Protein AF-A0A379WHB3-F1 (afdb_monomer_lite)

Organism: Salmonella enterica I (NCBI:txid59201)

pLDDT: mean 92.3, std 6.14, range [57.12, 97.81]

Structure (mmCIF, N/CA/C/O backbone):
data_AF-A0A379WHB3-F1
#
_entry.id   AF-A0A379WHB3-F1
#
loop_
_atom_site.group_PDB
_atom_site.id
_atom_site.type_symbol
_atom_site.label_atom_id
_atom_site.label_alt_id
_atom_site.label_comp_id
_atom_site.label_asym_id
_atom_site.label_entity_id
_atom_site.label_seq_id
_atom_site.pdbx_PDB_ins_code
_atom_site.Cartn_x
_atom_site.Cartn_y
_atom_site.Cartn_z
_atom_site.occupancy
_atom_site.B_iso_or_equiv
_atom_site.auth_seq_id
_atom_site.auth_comp_id
_atom_site.auth_asym_id
_atom_site.auth_atom_id
_atom_site.pdbx_PDB_model_num
ATOM 1 N N . MET A 1 1 ? -6.682 7.946 -6.753 1.00 85.56 1 MET A N 1
ATOM 2 C CA . MET A 1 1 ? -5.285 7.473 -6.615 1.00 85.56 1 MET A CA 1
ATOM 3 C C . MET A 1 1 ? -4.469 8.537 -5.903 1.00 85.56 1 MET A C 1
ATOM 5 O O . MET A 1 1 ? -4.694 9.711 -6.169 1.00 85.56 1 MET A O 1
ATOM 9 N N . ALA A 1 2 ? -3.552 8.140 -5.023 1.00 92.06 2 ALA A N 1
ATOM 10 C CA . ALA A 1 2 ? -2.661 9.053 -4.314 1.00 92.06 2 ALA A CA 1
ATOM 11 C C . ALA A 1 2 ? -1.218 8.532 -4.350 1.00 92.06 2 ALA A C 1
ATOM 13 O O . ALA A 1 2 ? -0.976 7.336 -4.531 1.00 92.06 2 ALA A O 1
ATOM 14 N N . PHE A 1 3 ? -0.269 9.447 -4.187 1.00 94.75 3 PHE A N 1
ATOM 15 C CA . PHE A 1 3 ? 1.163 9.173 -4.181 1.00 94.75 3 PHE A CA 1
ATOM 16 C C . PHE A 1 3 ? 1.781 9.836 -2.959 1.00 94.75 3 PHE A C 1
ATOM 18 O O . PHE A 1 3 ? 1.353 10.920 -2.558 1.00 94.75 3 PHE A O 1
ATOM 25 N N . TYR A 1 4 ? 2.795 9.200 -2.385 1.00 95.12 4 TYR A N 1
ATOM 26 C CA . TYR A 1 4 ? 3.644 9.871 -1.413 1.00 95.12 4 TYR A CA 1
ATOM 27 C C . TYR A 1 4 ? 4.532 10.860 -2.170 1.00 95.12 4 TYR A C 1
ATOM 29 O O . TYR A 1 4 ? 5.212 10.476 -3.116 1.00 95.12 4 TYR A O 1
ATOM 37 N N . LEU A 1 5 ? 4.517 12.141 -1.812 1.00 94.75 5 LEU A N 1
ATOM 38 C CA . LEU A 1 5 ? 5.489 13.093 -2.369 1.00 94.75 5 LEU A CA 1
ATOM 39 C C . LEU A 1 5 ? 6.825 12.981 -1.634 1.00 94.75 5 LEU A C 1
ATOM 41 O O . LEU A 1 5 ? 7.887 13.048 -2.244 1.00 94.75 5 LEU A O 1
ATOM 45 N N . GLU A 1 6 ? 6.746 12.696 -0.340 1.00 94.25 6 GLU A N 1
ATOM 46 C CA . GLU A 1 6 ? 7.872 12.435 0.543 1.00 94.25 6 GLU A CA 1
ATOM 47 C C . GLU A 1 6 ? 7.603 11.115 1.270 1.00 94.25 6 GLU A C 1
ATOM 49 O O . GLU A 1 6 ? 6.492 10.868 1.750 1.00 94.25 6 GLU A O 1
ATOM 54 N N . LEU A 1 7 ? 8.608 10.241 1.311 1.00 95.31 7 LEU A N 1
ATOM 55 C CA . LEU A 1 7 ? 8.557 8.984 2.047 1.00 95.31 7 LEU A CA 1
ATOM 56 C C . LEU A 1 7 ? 9.875 8.806 2.789 1.00 95.31 7 LEU A C 1
ATOM 58 O O . LEU A 1 7 ? 10.910 8.520 2.187 1.00 95.31 7 LEU A O 1
ATOM 62 N N . GLU A 1 8 ? 9.827 8.982 4.102 1.00 96.25 8 GLU A N 1
ATOM 63 C CA . GLU A 1 8 ? 11.021 9.094 4.928 1.00 96.25 8 GLU A CA 1
ATOM 64 C C . GLU A 1 8 ? 10.983 8.129 6.108 1.00 96.25 8 GLU A C 1
ATOM 66 O O . GLU A 1 8 ? 9.928 7.813 6.662 1.00 96.25 8 GLU A O 1
ATOM 71 N N . ARG A 1 9 ? 12.165 7.672 6.520 1.00 95.50 9 ARG A N 1
ATOM 72 C CA . ARG A 1 9 ? 12.356 6.908 7.753 1.00 95.50 9 ARG A CA 1
ATOM 73 C C . ARG A 1 9 ? 13.012 7.802 8.786 1.00 95.50 9 ARG A C 1
ATOM 75 O O . ARG A 1 9 ? 14.087 8.344 8.538 1.00 95.50 9 ARG A O 1
ATOM 82 N N . LYS A 1 10 ? 12.387 7.889 9.959 1.00 95.62 10 LYS A N 1
ATOM 83 C CA . LYS A 1 10 ? 12.997 8.502 11.136 1.00 95.62 10 LYS A CA 1
ATOM 84 C C . LYS A 1 10 ? 14.103 7.592 11.674 1.00 95.62 10 LYS A C 1
ATOM 86 O O . LYS A 1 10 ? 13.870 6.402 11.898 1.00 95.62 10 LYS A O 1
ATOM 91 N N . THR A 1 11 ? 15.294 8.135 11.860 1.00 94.56 11 THR A N 1
ATOM 92 C CA . THR A 1 11 ? 16.460 7.430 12.399 1.00 94.56 11 THR A CA 1
ATOM 93 C C . THR A 1 11 ? 16.484 7.481 13.931 1.00 94.56 11 THR A C 1
ATOM 95 O O . THR A 1 11 ? 15.697 8.190 14.563 1.00 94.56 11 THR A O 1
ATOM 98 N N . ALA A 1 12 ? 17.389 6.716 14.553 1.00 94.62 12 ALA A N 1
ATOM 99 C CA . ALA A 1 12 ? 17.526 6.661 16.012 1.00 94.62 12 ALA A CA 1
ATOM 100 C C . ALA A 1 12 ? 17.928 8.016 16.631 1.00 94.62 12 ALA A C 1
ATOM 102 O O . ALA A 1 12 ? 17.518 8.328 17.744 1.00 94.62 12 ALA A O 1
ATOM 103 N N . ASP A 1 13 ? 18.683 8.829 15.893 1.00 94.31 13 ASP A N 1
ATOM 104 C CA . ASP A 1 13 ? 19.073 10.203 16.229 1.00 94.31 13 ASP A CA 1
ATOM 105 C C . ASP A 1 13 ? 17.971 11.242 15.939 1.00 94.31 13 ASP A C 1
ATOM 107 O O . ASP A 1 13 ? 18.131 12.421 16.243 1.00 94.31 13 ASP A O 1
ATOM 111 N N . GLY A 1 14 ? 16.827 10.814 15.396 1.00 94.31 14 GLY A N 1
ATOM 112 C CA . GLY A 1 14 ? 15.658 11.661 15.167 1.00 94.31 14 GLY A CA 1
ATOM 113 C C . GLY A 1 14 ? 15.661 12.433 13.848 1.00 94.31 14 GLY A C 1
ATOM 114 O O . GLY A 1 14 ? 14.714 13.186 13.612 1.00 94.31 14 GLY A O 1
ATOM 115 N N . THR A 1 15 ? 16.664 12.232 12.991 1.00 95.69 15 THR A N 1
ATOM 116 C CA . THR A 1 15 ? 16.697 12.776 11.628 1.00 95.69 15 THR A CA 1
ATOM 117 C C . THR A 1 15 ? 15.809 11.956 10.685 1.00 95.69 15 THR A C 1
ATOM 119 O O . THR A 1 15 ? 15.376 10.848 11.010 1.00 95.69 15 THR A O 1
ATOM 122 N N . TYR A 1 16 ? 15.473 12.524 9.526 1.00 96.44 16 TYR A N 1
ATOM 123 C CA . TYR A 1 16 ? 14.652 11.869 8.508 1.00 96.44 16 TYR A CA 1
ATOM 124 C C . TYR A 1 16 ? 15.489 11.597 7.264 1.00 96.44 16 TYR A C 1
ATOM 126 O O . TYR A 1 16 ? 16.251 12.452 6.814 1.00 96.44 16 TYR A O 1
ATOM 134 N N . VAL A 1 17 ? 15.360 10.386 6.724 1.00 96.69 17 VAL A N 1
ATOM 135 C CA . VAL A 1 17 ? 16.080 9.951 5.524 1.00 96.69 17 VAL A CA 1
ATOM 136 C C . VAL A 1 17 ? 15.078 9.529 4.459 1.00 96.69 17 VAL A C 1
ATOM 138 O O . VAL A 1 17 ? 14.249 8.649 4.705 1.00 96.69 17 VAL A O 1
ATOM 141 N N . ASN A 1 18 ? 15.186 10.129 3.270 1.00 96.69 18 ASN A N 1
ATOM 142 C CA . ASN A 1 18 ? 14.381 9.780 2.101 1.00 96.69 18 ASN A CA 1
ATOM 143 C C . ASN A 1 18 ? 14.619 8.318 1.685 1.00 96.69 18 ASN A C 1
ATOM 145 O O . ASN A 1 18 ? 15.751 7.901 1.435 1.00 96.69 18 ASN A O 1
ATOM 149 N N . LEU A 1 19 ? 13.535 7.549 1.584 1.00 96.56 19 LEU A N 1
ATOM 150 C CA . LEU A 1 19 ? 13.561 6.122 1.275 1.00 96.56 19 LEU A CA 1
ATOM 151 C C . LEU A 1 19 ? 13.550 5.801 -0.220 1.00 96.56 19 LEU A C 1
ATOM 153 O O . LEU A 1 19 ? 13.802 4.655 -0.590 1.00 96.56 19 LEU A O 1
ATOM 157 N N . TYR A 1 20 ? 13.264 6.760 -1.099 1.00 96.75 20 TYR A N 1
ATOM 158 C CA . TYR A 1 20 ? 13.126 6.480 -2.530 1.00 96.75 20 TYR A CA 1
ATOM 159 C C . TYR A 1 20 ? 14.359 5.861 -3.191 1.00 96.75 20 TYR A C 1
ATOM 161 O O . TYR A 1 20 ? 14.181 4.863 -3.896 1.00 96.75 20 TYR A O 1
ATOM 169 N N . PRO A 1 21 ? 15.593 6.338 -2.943 1.00 96.44 21 PRO A N 1
ATOM 170 C CA . PRO A 1 21 ? 16.777 5.693 -3.503 1.00 96.44 21 PRO A CA 1
ATOM 171 C C . PRO A 1 21 ? 16.923 4.229 -3.060 1.00 96.44 21 PRO A C 1
ATOM 173 O O . PRO A 1 21 ? 17.226 3.365 -3.878 1.00 96.44 21 PRO A O 1
ATOM 176 N N . GLU A 1 22 ? 16.649 3.937 -1.784 1.00 95.88 22 GLU A N 1
ATOM 177 C CA . GLU A 1 22 ? 16.727 2.583 -1.218 1.00 95.88 22 GLU A CA 1
ATOM 178 C C . GLU A 1 22 ? 15.666 1.660 -1.836 1.00 95.88 22 GLU A C 1
ATOM 180 O O . GLU A 1 22 ? 15.969 0.533 -2.225 1.00 95.88 22 GLU A O 1
ATOM 185 N N . LEU A 1 23 ? 14.431 2.148 -1.989 1.00 95.69 23 LEU A N 1
ATOM 186 C CA . LEU A 1 23 ? 13.337 1.384 -2.589 1.00 95.69 23 LEU A CA 1
ATOM 187 C C . LEU A 1 23 ? 13.582 1.070 -4.070 1.00 95.69 23 LEU A C 1
ATOM 189 O O . LEU A 1 23 ? 13.274 -0.042 -4.502 1.00 95.69 23 LEU A O 1
ATOM 193 N N . LEU A 1 24 ? 14.133 2.016 -4.840 1.00 95.75 24 LEU A N 1
ATOM 194 C CA . LEU A 1 24 ? 14.493 1.784 -6.244 1.00 95.75 24 LEU A CA 1
ATOM 195 C C . LEU A 1 24 ? 15.630 0.773 -6.359 1.00 95.75 24 LEU A C 1
ATOM 197 O O . LEU A 1 24 ? 15.505 -0.190 -7.111 1.00 95.75 24 LEU A O 1
ATOM 201 N N . ALA A 1 25 ? 16.694 0.944 -5.570 1.00 96.62 25 ALA A N 1
ATOM 202 C CA . ALA A 1 25 ? 17.823 0.020 -5.567 1.00 96.62 25 ALA A CA 1
ATOM 203 C C . ALA A 1 25 ? 17.390 -1.405 -5.190 1.00 96.62 25 ALA A C 1
ATOM 205 O O . ALA A 1 25 ? 17.796 -2.366 -5.840 1.00 96.62 25 ALA A O 1
ATOM 206 N N . ALA A 1 26 ? 16.517 -1.550 -4.189 1.00 96.12 26 ALA A N 1
ATOM 207 C CA . ALA A 1 26 ? 15.968 -2.845 -3.800 1.00 96.12 26 ALA A CA 1
ATOM 208 C C . ALA A 1 26 ? 15.122 -3.479 -4.916 1.00 96.12 26 ALA A C 1
ATOM 210 O O . ALA A 1 26 ? 15.180 -4.694 -5.106 1.00 96.12 26 ALA A O 1
ATOM 211 N N . TYR A 1 27 ? 14.350 -2.684 -5.661 1.00 95.94 27 TYR A N 1
ATOM 212 C CA . TYR A 1 27 ? 13.568 -3.185 -6.793 1.00 95.94 27 TYR A CA 1
ATOM 213 C C . TYR A 1 27 ? 14.459 -3.622 -7.958 1.00 95.94 27 TYR A C 1
ATOM 215 O O . TYR A 1 27 ? 14.301 -4.729 -8.468 1.00 95.94 27 TYR A O 1
ATOM 223 N N . ASP A 1 28 ? 15.443 -2.802 -8.333 1.00 95.50 28 ASP A N 1
ATOM 224 C CA . ASP A 1 28 ? 16.388 -3.128 -9.406 1.00 95.50 28 ASP A CA 1
ATOM 225 C C . ASP A 1 28 ? 17.260 -4.351 -9.053 1.00 95.50 28 ASP A C 1
ATOM 227 O O . ASP A 1 28 ? 17.610 -5.134 -9.935 1.00 95.50 28 ASP A O 1
ATOM 231 N N . ALA A 1 29 ? 17.555 -4.567 -7.766 1.00 96.69 29 ALA A N 1
ATOM 232 C CA . ALA A 1 29 ? 18.255 -5.751 -7.263 1.00 96.69 29 ALA A CA 1
ATOM 233 C C . ALA A 1 29 ? 17.350 -6.989 -7.072 1.00 96.69 29 ALA A C 1
ATOM 235 O O . ALA A 1 29 ? 17.834 -8.029 -6.622 1.00 96.69 29 ALA A O 1
ATOM 236 N N . GLY A 1 30 ? 16.044 -6.896 -7.354 1.00 94.19 30 GLY A N 1
ATOM 237 C CA . GLY A 1 30 ? 15.085 -7.993 -7.166 1.00 94.19 30 GLY A CA 1
ATOM 238 C 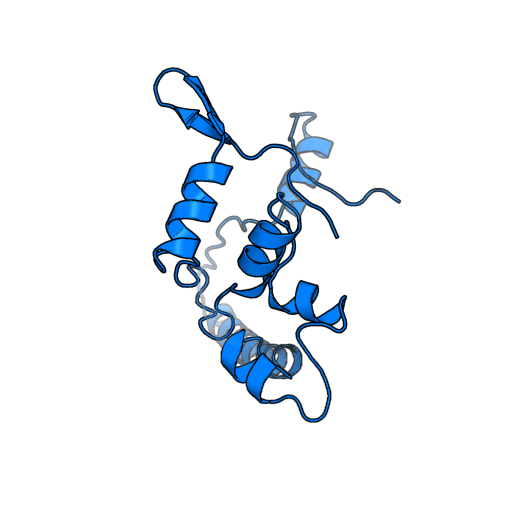C . GLY A 1 30 ? 14.809 -8.364 -5.701 1.00 94.19 30 GLY A C 1
ATOM 239 O O . GLY A 1 30 ? 14.307 -9.448 -5.420 1.00 94.19 30 GLY A O 1
ATOM 240 N N . GLN A 1 31 ? 15.144 -7.483 -4.755 1.00 94.75 31 GLN A N 1
ATOM 241 C CA . GLN A 1 31 ? 14.906 -7.653 -3.313 1.00 94.75 31 GLN A CA 1
ATOM 242 C C . GLN A 1 31 ? 13.535 -7.121 -2.871 1.00 94.75 31 GLN A C 1
ATOM 244 O O . GLN A 1 31 ? 13.054 -7.430 -1.778 1.00 94.75 31 GLN A O 1
ATOM 249 N N . ALA A 1 32 ? 12.921 -6.290 -3.710 1.00 92.88 32 ALA A N 1
ATOM 250 C CA . ALA A 1 32 ? 11.565 -5.796 -3.569 1.00 92.88 32 ALA A CA 1
ATOM 251 C C . ALA A 1 32 ? 10.768 -6.127 -4.845 1.00 92.88 32 ALA A C 1
ATOM 253 O O . ALA A 1 32 ? 11.369 -6.193 -5.917 1.00 92.88 32 ALA A O 1
ATOM 254 N N . PRO A 1 33 ? 9.438 -6.308 -4.768 1.00 92.69 33 PRO A N 1
ATOM 255 C CA . PRO A 1 33 ? 8.595 -6.238 -3.573 1.00 92.69 33 PRO A CA 1
ATOM 256 C C . PRO A 1 33 ? 8.835 -7.413 -2.613 1.00 92.69 33 PRO A C 1
ATOM 258 O O . PRO A 1 33 ? 9.125 -8.529 -3.035 1.00 92.69 33 PRO A O 1
ATOM 261 N N . LYS A 1 34 ? 8.704 -7.170 -1.305 1.00 88.00 34 LYS A N 1
ATOM 262 C CA . LYS A 1 34 ? 8.782 -8.240 -0.297 1.00 88.00 34 LYS A CA 1
ATOM 263 C C . LYS A 1 34 ? 7.504 -9.094 -0.318 1.00 88.00 34 LYS A C 1
ATOM 265 O O . LYS A 1 34 ? 6.444 -8.565 -0.669 1.00 88.00 34 LYS A O 1
ATOM 270 N N . PRO A 1 35 ? 7.569 -10.372 0.106 1.00 82.38 35 PRO A N 1
ATOM 271 C CA . PRO A 1 35 ? 6.383 -11.206 0.270 1.00 82.38 35 PRO A CA 1
ATOM 272 C C . PRO A 1 35 ? 5.318 -10.527 1.133 1.00 82.38 35 PRO A C 1
ATOM 274 O O . PRO A 1 35 ? 5.629 -9.790 2.075 1.00 82.38 35 PRO A O 1
ATOM 277 N N . ASN A 1 36 ? 4.053 -10.772 0.802 1.00 75.94 36 ASN A N 1
ATOM 278 C CA . ASN A 1 36 ? 2.938 -10.138 1.485 1.00 75.94 36 ASN A CA 1
ATOM 279 C C . ASN A 1 36 ? 2.827 -10.640 2.934 1.00 75.94 36 ASN 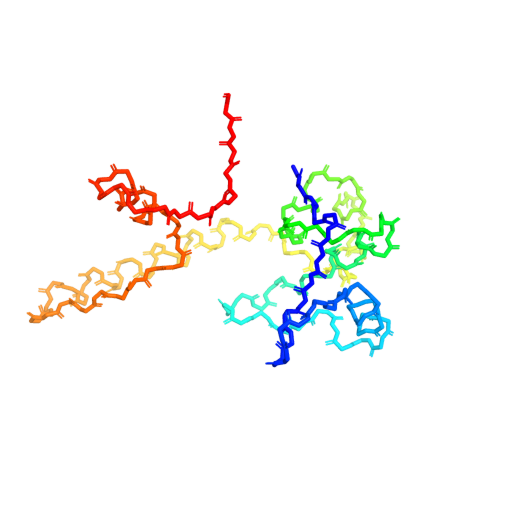A C 1
ATOM 281 O O . ASN A 1 36 ? 2.476 -11.790 3.180 1.00 75.94 36 ASN A O 1
ATOM 285 N N . ILE A 1 37 ? 3.067 -9.747 3.896 1.00 71.00 37 ILE A N 1
ATOM 286 C CA . ILE A 1 37 ? 2.989 -10.045 5.335 1.00 71.00 37 ILE A CA 1
ATOM 287 C C . ILE A 1 37 ? 1.561 -10.335 5.828 1.00 71.00 37 ILE A C 1
ATOM 289 O O . ILE A 1 37 ? 1.385 -10.804 6.948 1.00 71.00 37 ILE A O 1
ATOM 293 N N . HIS A 1 38 ? 0.543 -10.048 5.012 1.00 67.19 38 HIS A N 1
ATOM 294 C CA . HIS A 1 38 ? -0.873 -10.261 5.317 1.00 67.19 38 HIS A CA 1
ATOM 295 C C . HIS A 1 38 ? -1.436 -11.548 4.691 1.00 67.19 38 HIS A C 1
ATOM 297 O O . HIS A 1 38 ? -2.649 -11.723 4.634 1.00 67.19 38 HIS A O 1
ATOM 303 N N . GLY A 1 39 ? -0.569 -12.447 4.207 1.00 64.19 39 GLY A N 1
ATOM 304 C CA . GLY A 1 39 ? -0.946 -13.796 3.767 1.00 64.19 39 GLY A CA 1
ATOM 305 C C . GLY A 1 39 ? -1.544 -13.887 2.362 1.00 64.19 39 GLY A C 1
ATOM 306 O O . GLY A 1 39 ? -1.771 -14.986 1.866 1.00 64.19 39 GLY A O 1
ATOM 307 N N . ASN A 1 40 ? -1.766 -12.762 1.675 1.00 71.38 40 ASN A N 1
ATOM 308 C CA . ASN A 1 40 ? -2.166 -12.798 0.273 1.00 71.38 40 ASN A CA 1
ATOM 309 C C . ASN A 1 40 ? -0.945 -12.878 -0.657 1.00 71.38 40 ASN A C 1
ATOM 311 O O . ASN A 1 40 ? -0.461 -11.868 -1.172 1.00 71.38 40 ASN A O 1
ATOM 315 N N . GLU A 1 41 ? -0.477 -14.101 -0.888 1.00 80.94 41 GLU A N 1
ATOM 316 C CA . GLU A 1 41 ? 0.636 -14.418 -1.793 1.00 80.94 41 GLU A CA 1
ATOM 317 C C . GLU A 1 41 ? 0.277 -14.274 -3.284 1.00 80.94 41 GLU A C 1
ATOM 319 O O . GLU A 1 41 ? 1.160 -14.300 -4.142 1.00 80.94 41 GLU A O 1
ATOM 324 N N . ARG A 1 42 ? -1.011 -14.091 -3.613 1.00 85.69 42 ARG A N 1
ATOM 325 C CA . ARG A 1 42 ? -1.505 -14.044 -5.001 1.00 85.69 42 ARG A CA 1
ATOM 326 C C . ARG A 1 42 ? -1.174 -12.738 -5.720 1.00 85.69 42 ARG A C 1
ATOM 328 O O . ARG A 1 42 ? -1.139 -12.726 -6.945 1.00 85.69 42 ARG A O 1
ATOM 335 N N . CYS A 1 43 ? -0.917 -11.657 -4.981 1.00 86.44 43 CYS A N 1
ATOM 336 C CA . CYS A 1 43 ? -0.511 -10.369 -5.540 1.00 86.44 43 CYS A CA 1
ATOM 337 C C . CYS A 1 43 ? 0.880 -9.988 -5.026 1.00 86.44 43 CYS A C 1
ATOM 339 O O . CYS A 1 43 ? 1.061 -9.667 -3.851 1.00 86.44 43 CYS A O 1
ATOM 341 N N . GLN A 1 44 ? 1.868 -9.989 -5.923 1.00 89.44 44 GLN A N 1
ATOM 342 C CA . GLN A 1 44 ? 3.271 -9.736 -5.569 1.00 89.44 44 GLN A CA 1
ATOM 343 C C . GLN A 1 44 ? 3.630 -8.249 -5.485 1.00 89.44 44 GLN A C 1
ATOM 345 O O . GLN A 1 44 ? 4.783 -7.913 -5.276 1.00 89.44 44 GLN A O 1
ATOM 350 N N . ASN A 1 45 ? 2.668 -7.339 -5.638 1.00 91.56 45 ASN A N 1
ATOM 351 C CA . ASN A 1 45 ? 2.882 -5.892 -5.571 1.00 91.56 45 ASN A CA 1
ATOM 352 C C . ASN A 1 45 ? 3.858 -5.289 -6.612 1.00 91.56 45 ASN A C 1
ATOM 354 O O . ASN A 1 45 ? 4.383 -4.194 -6.401 1.00 91.56 45 ASN A O 1
ATOM 358 N N . ILE A 1 46 ? 4.078 -5.960 -7.749 1.00 94.62 46 ILE A N 1
ATOM 359 C CA . ILE A 1 46 ? 5.036 -5.530 -8.787 1.00 94.62 46 ILE A CA 1
ATOM 360 C C . ILE A 1 46 ? 4.615 -4.201 -9.435 1.00 94.62 46 ILE A C 1
ATOM 362 O O . ILE A 1 46 ? 5.446 -3.316 -9.635 1.00 94.62 46 ILE A O 1
ATOM 366 N N . VAL A 1 47 ? 3.319 -4.016 -9.710 1.00 95.38 47 VAL A N 1
ATOM 367 C CA . VAL A 1 47 ? 2.793 -2.817 -10.393 1.00 95.38 47 VAL A CA 1
ATOM 368 C C . VAL A 1 47 ? 3.134 -1.532 -9.634 1.00 95.38 47 VAL A C 1
ATOM 370 O O . VAL A 1 47 ? 3.504 -0.538 -10.256 1.00 95.38 47 VAL A O 1
ATOM 373 N N . ARG A 1 48 ? 3.096 -1.542 -8.295 1.00 95.31 48 ARG A N 1
ATOM 374 C CA . ARG A 1 48 ? 3.472 -0.370 -7.478 1.00 95.31 48 ARG A CA 1
ATOM 375 C C . ARG A 1 48 ? 4.897 0.098 -7.765 1.00 95.31 48 ARG A C 1
ATOM 377 O O . ARG A 1 48 ? 5.130 1.298 -7.880 1.00 95.31 48 ARG A O 1
ATOM 384 N N . TYR A 1 49 ? 5.832 -0.839 -7.905 1.00 96.00 49 TYR A N 1
ATOM 385 C CA . TYR A 1 49 ? 7.238 -0.535 -8.159 1.00 96.00 49 TYR A CA 1
ATOM 386 C C . TYR A 1 49 ? 7.508 -0.168 -9.619 1.00 96.00 49 TYR A C 1
ATOM 388 O O . TYR A 1 49 ? 8.290 0.742 -9.887 1.00 96.00 49 TYR A O 1
ATOM 396 N N . GLU A 1 50 ? 6.805 -0.789 -10.566 1.00 95.62 50 GLU A N 1
ATOM 397 C CA . GLU A 1 50 ? 6.835 -0.372 -11.973 1.00 95.62 50 GLU A CA 1
ATOM 398 C C . GLU A 1 50 ? 6.376 1.075 -12.144 1.00 95.62 50 GLU A C 1
ATOM 400 O O . GLU A 1 50 ? 6.999 1.857 -12.864 1.00 95.62 50 GLU A O 1
ATOM 405 N N . MET A 1 51 ? 5.302 1.448 -11.450 1.00 95.38 51 MET A N 1
ATOM 406 C CA . MET A 1 51 ? 4.794 2.812 -11.474 1.00 95.38 51 MET A CA 1
ATOM 407 C C . MET A 1 51 ? 5.706 3.774 -10.732 1.00 95.38 51 MET A C 1
ATOM 409 O O . MET A 1 51 ? 5.948 4.868 -11.233 1.00 95.38 51 MET A O 1
ATOM 413 N N . PHE A 1 52 ? 6.274 3.358 -9.603 1.00 96.06 52 PHE A N 1
ATOM 414 C CA . PHE A 1 52 ? 7.275 4.143 -8.894 1.00 96.06 52 PHE A CA 1
ATOM 415 C C . PHE A 1 52 ? 8.482 4.462 -9.786 1.00 96.06 52 PHE A C 1
ATOM 417 O O . PHE A 1 52 ? 8.863 5.624 -9.906 1.00 96.06 52 PHE A O 1
ATOM 424 N N . LYS A 1 53 ? 9.016 3.469 -10.506 1.00 95.19 53 LYS A N 1
ATOM 425 C CA . LYS A 1 53 ? 10.126 3.656 -11.450 1.00 95.19 53 LYS A CA 1
ATOM 426 C C . LYS A 1 53 ? 9.786 4.615 -12.598 1.00 95.19 53 LYS A C 1
ATOM 428 O O . LYS A 1 53 ? 10.670 5.304 -13.096 1.00 95.19 53 LYS A O 1
ATOM 433 N N . LYS A 1 54 ? 8.523 4.658 -13.035 1.00 94.38 54 LYS A N 1
ATOM 434 C CA . LYS A 1 54 ? 8.067 5.508 -14.152 1.00 94.38 54 LYS A CA 1
ATOM 435 C C . LYS A 1 54 ? 7.688 6.927 -13.731 1.00 94.38 54 LYS A C 1
ATOM 437 O O . LYS A 1 54 ? 7.918 7.855 -14.496 1.00 94.38 54 LYS A O 1
ATOM 442 N N . LEU A 1 55 ? 7.067 7.081 -12.565 1.00 94.31 55 LEU A N 1
ATOM 443 C CA . LEU A 1 55 ? 6.493 8.349 -12.102 1.00 94.31 55 LEU A CA 1
ATOM 444 C C . LEU A 1 55 ? 7.375 9.075 -11.082 1.00 94.31 55 LEU A C 1
ATOM 446 O O . LEU A 1 55 ? 7.144 10.249 -10.821 1.00 94.31 55 LEU A O 1
ATOM 450 N N . GLY A 1 56 ? 8.353 8.389 -10.488 1.00 95.25 56 GLY A N 1
ATOM 451 C CA . GLY A 1 56 ? 9.261 8.946 -9.481 1.00 95.25 56 GLY A CA 1
ATOM 452 C C . GLY A 1 56 ? 8.699 8.985 -8.057 1.00 95.25 56 GLY A C 1
ATOM 453 O O . GLY A 1 56 ? 9.455 9.229 -7.122 1.00 95.25 56 GLY A O 1
ATOM 454 N N . TYR A 1 57 ? 7.410 8.689 -7.868 1.00 96.31 57 TYR A N 1
ATOM 455 C CA . TYR A 1 57 ? 6.741 8.691 -6.564 1.00 96.31 57 TYR A CA 1
ATOM 456 C C . TYR A 1 57 ? 6.073 7.351 -6.272 1.00 96.31 57 TYR A C 1
ATOM 458 O O . TYR A 1 57 ? 5.492 6.724 -7.164 1.00 96.31 57 TYR A O 1
ATOM 466 N N . PHE A 1 58 ? 6.142 6.903 -5.017 1.00 96.12 58 PHE A N 1
ATOM 467 C CA . PHE A 1 58 ? 5.542 5.632 -4.627 1.00 96.12 58 PHE A CA 1
ATOM 468 C C . PHE A 1 58 ? 4.030 5.790 -4.459 1.00 96.12 58 PHE A C 1
ATOM 470 O O . PHE A 1 58 ? 3.546 6.658 -3.728 1.00 96.12 58 PHE A O 1
ATOM 477 N N . VAL A 1 59 ? 3.271 4.942 -5.148 1.00 95.38 59 VAL A N 1
ATOM 478 C CA . VAL A 1 59 ? 1.809 4.967 -5.096 1.00 95.38 59 VAL A CA 1
ATOM 479 C C . VAL A 1 59 ? 1.300 4.386 -3.778 1.00 95.38 59 VAL A C 1
ATOM 481 O O . VAL A 1 59 ? 1.890 3.443 -3.244 1.00 95.38 59 VAL A O 1
ATOM 484 N N . THR A 1 60 ? 0.208 4.933 -3.243 1.00 92.69 60 THR A N 1
ATOM 485 C CA . THR A 1 60 ? -0.424 4.421 -2.014 1.00 92.69 60 THR A CA 1
ATOM 486 C C . THR A 1 60 ? -1.279 3.179 -2.280 1.00 92.69 60 THR A C 1
ATOM 488 O O . THR A 1 60 ? -1.350 2.287 -1.434 1.00 92.69 60 THR A O 1
ATOM 491 N N . GLU A 1 61 ? -1.867 3.101 -3.474 1.00 92.31 61 GLU A N 1
ATOM 492 C CA . GLU A 1 61 ? -2.795 2.058 -3.914 1.00 92.31 61 GLU A CA 1
ATOM 493 C C . GLU A 1 61 ? -2.118 0.692 -4.114 1.00 92.31 61 GLU A C 1
ATOM 495 O O . GLU A 1 61 ? -0.935 0.594 -4.448 1.00 92.31 61 GLU A O 1
ATOM 500 N N . SER A 1 62 ? -2.859 -0.390 -3.882 1.00 90.06 62 SER A N 1
ATOM 501 C CA . SER A 1 62 ? -2.414 -1.759 -4.159 1.00 90.06 62 SER A CA 1
ATOM 502 C C . SER A 1 62 ? -2.118 -1.982 -5.651 1.00 90.06 62 SER A C 1
ATOM 504 O O . SER A 1 62 ? -2.623 -1.273 -6.520 1.00 90.06 62 SER A O 1
ATOM 506 N N . SER A 1 63 ? -1.299 -2.991 -5.970 1.00 92.94 63 SER A N 1
ATOM 507 C CA . SER A 1 63 ? -1.032 -3.331 -7.380 1.00 92.94 63 SER A CA 1
ATOM 508 C C . SER A 1 63 ? -2.264 -3.838 -8.123 1.00 92.94 63 SER A C 1
ATOM 510 O O . SER A 1 63 ? -2.379 -3.592 -9.317 1.00 92.94 63 SER A O 1
ATOM 512 N N . GLU A 1 64 ? -3.160 -4.528 -7.415 1.00 90.75 64 GLU A N 1
ATOM 513 C CA . GLU A 1 64 ? -4.418 -5.049 -7.955 1.00 90.75 64 GLU A CA 1
ATOM 514 C C . GLU A 1 64 ? -5.303 -3.891 -8.435 1.00 90.75 64 GLU A C 1
ATOM 516 O O . GLU A 1 64 ? -5.534 -3.756 -9.632 1.00 90.75 64 GLU A O 1
ATOM 521 N N . HIS A 1 65 ? -5.651 -2.960 -7.543 1.00 91.88 65 HIS A N 1
ATOM 522 C CA . HIS A 1 65 ? -6.498 -1.817 -7.894 1.00 91.88 65 HIS A CA 1
ATOM 523 C C . HIS A 1 65 ? -5.829 -0.832 -8.858 1.00 91.88 65 HIS A C 1
ATOM 525 O O . HIS A 1 65 ? -6.481 -0.296 -9.752 1.00 91.88 65 HIS A O 1
ATOM 531 N N . PHE A 1 66 ? -4.518 -0.588 -8.739 1.00 94.81 66 PHE A N 1
ATOM 532 C CA . PHE A 1 66 ? -3.838 0.303 -9.684 1.00 94.81 66 PHE A CA 1
ATOM 533 C C . PHE A 1 66 ? -3.906 -0.226 -11.126 1.00 94.81 66 PHE A C 1
ATOM 535 O O . PHE A 1 66 ? -4.071 0.547 -12.075 1.00 94.81 66 PHE A O 1
ATOM 542 N N . ALA A 1 67 ? -3.782 -1.544 -11.294 1.00 94.62 67 ALA A N 1
ATOM 543 C CA . ALA A 1 67 ? -3.849 -2.185 -12.599 1.00 94.62 67 ALA A CA 1
ATOM 544 C C . ALA A 1 67 ? -5.235 -2.060 -13.251 1.00 94.62 67 ALA A C 1
ATOM 546 O O . ALA A 1 67 ? -5.310 -2.013 -14.474 1.00 94.62 67 ALA A O 1
ATOM 547 N N . GLU A 1 68 ? -6.307 -1.951 -12.463 1.00 92.19 68 GLU A N 1
ATOM 548 C CA . GLU A 1 68 ? -7.677 -1.747 -12.957 1.00 92.19 68 GLU A CA 1
ATOM 549 C C . GLU A 1 68 ? -7.900 -0.322 -13.480 1.00 92.19 68 GLU A C 1
ATOM 551 O O . GLU A 1 68 ? -8.616 -0.115 -14.459 1.00 92.19 68 GLU A O 1
ATOM 556 N N . TYR A 1 69 ? -7.256 0.677 -12.868 1.00 92.88 69 TYR A N 1
ATOM 557 C CA . TYR A 1 69 ? -7.411 2.080 -13.265 1.00 92.88 69 TYR A CA 1
ATOM 558 C C . TYR A 1 69 ? -6.662 2.454 -14.549 1.00 92.88 69 TYR A C 1
ATOM 560 O O . TYR A 1 69 ? -6.862 3.552 -15.072 1.00 92.88 69 TYR A O 1
ATOM 568 N N . THR A 1 70 ? -5.774 1.590 -15.054 1.00 93.12 70 THR A N 1
ATOM 569 C CA . THR A 1 70 ? -4.907 1.916 -16.194 1.00 93.12 70 THR A CA 1
ATOM 570 C C . THR A 1 70 ? -4.859 0.792 -17.234 1.00 93.12 70 THR A C 1
ATOM 572 O O . THR A 1 70 ? -4.788 -0.382 -16.888 1.00 93.12 70 THR A O 1
ATOM 575 N N . PRO A 1 71 ? -4.807 1.110 -18.541 1.00 93.06 71 PRO A N 1
ATOM 576 C CA . PRO A 1 71 ? -4.866 0.098 -19.602 1.00 93.06 71 PRO A CA 1
ATOM 577 C C . PRO A 1 71 ? -3.524 -0.619 -19.856 1.00 93.06 71 PRO A C 1
ATOM 579 O O . PRO A 1 71 ? -3.353 -1.273 -20.887 1.00 93.06 71 PRO A O 1
ATOM 582 N N . TRP A 1 72 ? -2.525 -0.440 -18.986 1.00 93.88 72 TRP A N 1
ATOM 583 C CA . TRP A 1 72 ? -1.145 -0.881 -19.227 1.00 93.88 72 TRP A CA 1
ATOM 584 C C . TRP A 1 72 ? -0.847 -2.295 -18.731 1.00 93.88 72 TRP A C 1
ATOM 586 O O . TRP A 1 72 ? 0.095 -2.916 -19.222 1.00 93.88 72 TRP A O 1
ATOM 596 N N . PHE A 1 73 ? -1.624 -2.791 -17.768 1.00 95.25 73 PHE A N 1
ATOM 597 C CA . PHE A 1 73 ? -1.321 -4.030 -17.046 1.00 95.25 73 PHE A CA 1
ATOM 598 C C . PHE A 1 73 ? -2.319 -5.150 -17.335 1.00 95.25 73 PHE A C 1
ATOM 600 O O . PHE A 1 73 ? -1.919 -6.308 -17.421 1.00 95.25 73 PHE A O 1
ATOM 607 N N . ILE A 1 74 ? -3.595 -4.809 -17.530 1.00 94.25 74 ILE A N 1
ATOM 608 C CA . ILE A 1 74 ? -4.667 -5.757 -17.842 1.00 94.25 74 ILE A CA 1
ATOM 609 C C . ILE A 1 74 ? -5.207 -5.411 -19.229 1.00 94.25 74 ILE A C 1
ATOM 611 O O . ILE A 1 74 ? -5.732 -4.319 -19.447 1.00 94.25 74 ILE A O 1
ATOM 615 N N . LYS A 1 75 ? -5.048 -6.327 -20.191 1.00 93.75 75 LYS A N 1
ATOM 616 C CA . LYS A 1 75 ? -5.499 -6.122 -21.573 1.00 93.75 75 LYS A CA 1
ATOM 617 C C . LYS A 1 75 ? -5.915 -7.446 -22.233 1.00 93.75 75 LYS A C 1
ATOM 619 O O . LYS A 1 75 ? -5.192 -8.430 -22.079 1.00 93.75 75 LYS A O 1
ATOM 624 N N . PRO A 1 76 ? -7.021 -7.480 -23.005 1.00 93.06 76 PRO A N 1
ATOM 625 C CA . PRO A 1 76 ? -7.413 -8.670 -23.761 1.00 93.06 76 PRO A CA 1
ATOM 626 C C . PRO A 1 76 ? -6.309 -9.153 -24.716 1.00 93.06 76 PRO A C 1
ATOM 628 O O . PRO A 1 76 ? -5.697 -8.336 -25.411 1.00 93.06 76 PRO A O 1
ATOM 631 N N . GLY A 1 77 ? -6.066 -10.469 -24.745 1.00 93.69 77 GLY A N 1
ATOM 632 C CA . GLY A 1 77 ? -5.045 -11.112 -25.587 1.00 93.69 77 GLY A CA 1
ATOM 633 C C . GLY A 1 77 ? -3.597 -10.793 -25.196 1.00 93.69 77 GLY A C 1
ATOM 634 O O . GLY A 1 77 ? -2.711 -10.819 -26.051 1.00 93.69 77 GLY A O 1
ATOM 635 N N . ARG A 1 78 ? -3.364 -10.385 -23.941 1.00 94.56 78 ARG A N 1
ATOM 636 C CA . ARG A 1 78 ? -2.041 -10.066 -23.378 1.00 94.56 78 ARG A CA 1
ATOM 637 C C . ARG A 1 78 ? -1.815 -10.782 -22.053 1.00 94.56 78 ARG A C 1
ATOM 639 O O . ARG A 1 78 ? -1.511 -10.175 -21.025 1.00 94.56 78 ARG A O 1
ATOM 646 N N . GLU A 1 79 ? -1.958 -12.098 -22.083 1.00 94.19 79 GLU A N 1
ATOM 647 C CA . GLU A 1 79 ? -1.725 -12.990 -20.946 1.00 94.19 79 GLU A CA 1
ATOM 648 C C . GLU A 1 79 ? -0.277 -12.888 -20.429 1.00 94.19 79 GLU A C 1
ATOM 650 O O . GLU A 1 79 ? -0.015 -13.100 -19.244 1.00 94.19 79 GLU A O 1
ATOM 655 N N . ASP A 1 80 ? 0.662 -12.477 -21.288 1.00 96.19 80 ASP A N 1
ATOM 656 C CA . ASP A 1 80 ? 2.051 -12.195 -20.928 1.00 96.19 80 ASP A CA 1
ATOM 657 C C . ASP A 1 80 ? 2.185 -11.061 -19.899 1.00 96.19 80 ASP A C 1
ATOM 659 O O . ASP A 1 80 ? 3.049 -11.128 -19.024 1.00 96.19 80 ASP A O 1
ATOM 663 N N . LEU A 1 81 ? 1.315 -10.044 -19.949 1.00 95.50 81 LEU A N 1
ATOM 664 C CA . LEU A 1 81 ? 1.319 -8.948 -18.974 1.00 95.50 81 LEU A CA 1
ATOM 665 C C . LEU A 1 81 ? 0.872 -9.438 -17.598 1.00 95.50 81 LEU A C 1
ATOM 667 O O . LEU A 1 81 ? 1.508 -9.113 -16.595 1.00 95.50 81 LEU A O 1
ATOM 671 N N . ILE A 1 82 ? -0.162 -10.281 -17.553 1.00 93.50 82 ILE A N 1
ATOM 672 C CA . ILE A 1 82 ? -0.638 -10.904 -16.312 1.00 93.50 82 ILE A CA 1
ATOM 673 C C . ILE A 1 82 ? 0.455 -11.800 -15.724 1.00 93.50 82 ILE A C 1
ATOM 675 O O . ILE A 1 82 ? 0.779 -11.702 -14.538 1.00 93.50 82 ILE A O 1
ATOM 679 N N . ALA A 1 83 ? 1.101 -12.616 -16.563 1.00 92.88 83 ALA A N 1
ATOM 680 C CA . ALA A 1 83 ? 2.198 -13.480 -16.145 1.00 92.88 83 ALA A CA 1
ATOM 681 C C . ALA A 1 83 ? 3.417 -12.692 -15.636 1.00 92.88 83 ALA A C 1
ATOM 683 O O . ALA A 1 83 ? 4.063 -13.139 -14.684 1.00 92.88 83 ALA A O 1
ATOM 684 N N . ARG A 1 84 ? 3.721 -11.538 -16.244 1.00 94.19 84 ARG A N 1
ATOM 685 C CA . ARG A 1 84 ? 4.829 -10.655 -15.858 1.00 94.19 84 ARG A CA 1
ATOM 686 C C . ARG A 1 84 ? 4.557 -9.918 -14.552 1.00 94.19 84 ARG A C 1
ATOM 688 O O . ARG A 1 84 ? 5.416 -9.905 -13.677 1.00 94.19 84 ARG A O 1
ATOM 695 N N . TYR A 1 85 ? 3.390 -9.291 -14.432 1.00 94.19 85 TYR A N 1
ATOM 696 C CA . TYR A 1 85 ? 3.079 -8.387 -13.324 1.00 94.19 85 TYR A CA 1
ATOM 697 C C . TYR A 1 85 ? 2.367 -9.062 -12.151 1.00 94.19 85 TYR A C 1
ATOM 699 O O . TYR A 1 85 ? 2.205 -8.433 -11.106 1.00 94.19 85 TYR A O 1
ATOM 707 N N . LYS A 1 86 ? 1.993 -10.341 -12.298 1.00 92.44 86 LYS A N 1
ATOM 708 C CA . LYS A 1 86 ? 1.378 -11.163 -11.244 1.00 92.44 86 LYS A CA 1
ATOM 709 C C . LYS A 1 86 ? 0.160 -10.478 -10.616 1.00 92.44 86 LYS A C 1
ATOM 711 O O . LYS A 1 86 ? -0.005 -10.483 -9.398 1.00 92.44 86 LYS A O 1
ATOM 716 N N . VAL A 1 87 ? -0.659 -9.851 -11.460 1.00 91.44 87 VAL A N 1
ATOM 717 C CA . VAL A 1 87 ? -1.923 -9.234 -11.050 1.00 91.44 87 VAL A CA 1
ATOM 718 C C . VAL A 1 87 ? -2.986 -10.331 -11.044 1.00 91.44 87 VAL A C 1
ATOM 720 O O . VAL A 1 87 ? -3.228 -10.921 -12.100 1.00 91.44 87 VAL A O 1
ATOM 723 N N . PRO A 1 88 ? -3.584 -10.661 -9.890 1.00 89.94 88 PRO A N 1
ATOM 724 C CA . PRO A 1 88 ? -4.595 -11.703 -9.838 1.00 89.94 88 PRO A CA 1
ATOM 725 C C . PRO A 1 88 ? -5.899 -11.183 -10.458 1.00 89.94 88 PRO A C 1
ATOM 727 O O . PRO A 1 88 ? -6.355 -10.091 -10.134 1.00 89.94 88 PRO A O 1
ATOM 730 N N . LEU A 1 89 ? -6.484 -11.966 -11.363 1.00 90.25 89 LEU A N 1
ATOM 731 C CA . LEU A 1 89 ? -7.819 -11.716 -11.909 1.00 90.25 89 LEU A CA 1
ATOM 732 C C . LEU A 1 89 ? -8.856 -12.497 -11.095 1.00 90.25 89 LEU A C 1
ATOM 734 O O . LEU A 1 89 ? -8.522 -13.526 -10.505 1.00 90.25 89 LEU A O 1
ATOM 738 N N . ASP A 1 90 ? -10.097 -12.005 -11.058 1.00 90.00 90 ASP A N 1
ATOM 739 C CA . ASP A 1 90 ? -11.234 -12.626 -10.350 1.00 90.00 90 ASP A CA 1
ATOM 740 C C . ASP A 1 90 ? -10.985 -12.905 -8.857 1.00 90.00 90 ASP A C 1
ATOM 742 O O . ASP A 1 90 ? -11.602 -13.763 -8.219 1.00 90.00 90 ASP A O 1
ATOM 746 N N . GLU A 1 91 ? -10.076 -12.138 -8.270 1.00 88.50 91 GLU A N 1
ATOM 747 C CA . GLU A 1 91 ? -9.631 -12.320 -6.899 1.00 88.50 91 GLU A CA 1
ATOM 748 C C . GLU A 1 91 ? -10.702 -11.897 -5.886 1.00 88.50 91 GLU A C 1
ATOM 750 O O . GLU A 1 91 ? -10.864 -12.549 -4.854 1.00 88.50 91 GLU A O 1
ATOM 755 N N . TYR A 1 92 ? -11.493 -10.865 -6.200 1.00 88.25 92 TYR A N 1
ATOM 756 C CA . TYR A 1 92 ? -12.599 -10.424 -5.348 1.00 88.25 92 TYR A CA 1
ATOM 757 C C . TYR A 1 92 ? -13.667 -11.518 -5.140 1.00 88.25 92 TYR A C 1
ATOM 759 O O . TYR A 1 92 ? -13.885 -11.893 -3.984 1.00 88.25 92 TYR A O 1
ATOM 767 N N . PRO A 1 93 ? -14.274 -12.118 -6.190 1.00 93.00 93 PRO A N 1
ATOM 768 C CA . PRO A 1 93 ? -15.208 -13.234 -6.014 1.00 93.00 93 PRO A CA 1
ATOM 769 C C . PRO A 1 93 ? -14.628 -14.396 -5.204 1.00 93.00 93 PRO A C 1
ATOM 771 O O . PRO A 1 93 ? -15.309 -14.965 -4.349 1.00 93.00 93 PRO A O 1
ATOM 774 N N . LYS A 1 94 ? -13.354 -14.735 -5.433 1.00 91.56 94 LYS A N 1
ATOM 775 C CA . LYS A 1 94 ? -12.685 -15.813 -4.702 1.00 91.56 94 LYS A CA 1
ATOM 776 C C . LYS A 1 94 ? -12.550 -15.494 -3.210 1.00 91.56 94 LYS A C 1
ATOM 778 O O . LYS A 1 94 ? -12.881 -16.340 -2.379 1.00 91.56 94 LYS A O 1
ATOM 783 N N . ARG A 1 95 ? -12.145 -14.266 -2.864 1.00 90.81 95 ARG A N 1
ATOM 784 C CA . ARG A 1 95 ? -12.097 -13.798 -1.469 1.00 90.81 95 ARG A CA 1
ATOM 785 C C . ARG A 1 95 ? -13.473 -13.816 -0.817 1.00 90.81 95 ARG A C 1
ATOM 787 O O . ARG A 1 95 ? -13.553 -14.165 0.353 1.00 90.81 95 ARG A O 1
ATOM 794 N N . CYS A 1 96 ? -14.549 -13.495 -1.537 1.00 94.38 96 CYS A N 1
ATOM 795 C CA . CYS A 1 96 ? -15.903 -13.567 -0.981 1.00 94.38 96 CYS A CA 1
ATOM 796 C C . CYS A 1 96 ? -16.264 -14.988 -0.531 1.00 94.38 96 CYS A C 1
ATOM 798 O O . CYS A 1 96 ? -16.772 -15.168 0.573 1.00 94.38 96 CYS A O 1
ATOM 800 N N . VAL A 1 97 ? -15.966 -16.001 -1.351 1.00 95.88 97 VAL A N 1
ATOM 801 C CA . VAL A 1 97 ? -16.212 -17.410 -0.992 1.00 95.88 97 VAL A CA 1
ATOM 802 C C . VAL A 1 97 ? -15.388 -17.815 0.234 1.00 95.88 97 VAL A C 1
ATOM 804 O O . VAL A 1 97 ? -15.926 -18.405 1.171 1.00 95.88 97 VAL A O 1
ATOM 807 N N . GLU A 1 98 ? -14.101 -17.460 0.255 1.00 94.25 98 GLU A N 1
ATOM 808 C CA . GLU A 1 98 ? -13.195 -17.736 1.379 1.00 94.25 98 GLU A CA 1
ATOM 809 C C . GLU A 1 98 ? -13.665 -17.044 2.673 1.00 94.25 98 GLU A C 1
ATOM 811 O O . GLU A 1 98 ? -13.706 -17.664 3.734 1.00 94.25 98 GLU A O 1
ATOM 816 N N . GLN A 1 99 ? -14.073 -15.775 2.592 1.00 94.69 99 GLN A N 1
ATOM 817 C CA . GLN A 1 99 ? -14.559 -14.998 3.734 1.00 94.69 99 GLN A CA 1
ATOM 818 C C . GLN A 1 99 ? -15.877 -15.538 4.285 1.00 94.69 99 GLN A C 1
ATOM 820 O O . GLN A 1 99 ? -16.001 -15.666 5.498 1.00 94.69 99 GLN A O 1
ATOM 825 N N . LEU A 1 100 ? -16.834 -15.907 3.428 1.00 97.00 100 LEU A N 1
ATOM 826 C CA . LEU A 1 100 ? -18.091 -16.516 3.873 1.00 97.00 100 LEU A CA 1
ATOM 827 C C . LEU A 1 100 ? -17.842 -17.827 4.622 1.00 97.00 100 LEU A C 1
ATOM 829 O O . LEU A 1 100 ? -18.412 -18.045 5.690 1.00 97.00 100 LEU A O 1
ATOM 833 N N . ALA A 1 101 ? -16.961 -18.683 4.096 1.00 96.81 101 ALA A N 1
ATOM 834 C CA . ALA A 1 101 ? -16.583 -19.922 4.768 1.00 96.81 101 ALA A CA 1
ATOM 835 C C . ALA A 1 101 ? -15.940 -19.652 6.140 1.00 96.81 101 ALA A C 1
ATOM 837 O O . ALA A 1 101 ? -16.307 -20.292 7.129 1.00 96.81 101 ALA A O 1
ATOM 838 N N . ASN A 1 102 ? -15.033 -18.672 6.218 1.0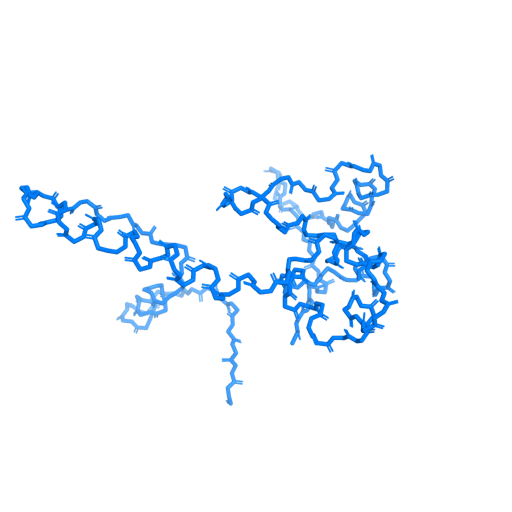0 95.31 102 ASN A N 1
ATOM 839 C CA . ASN A 1 102 ? -14.400 -18.270 7.474 1.00 95.31 102 ASN A CA 1
ATOM 840 C C . ASN A 1 102 ? -15.419 -17.721 8.480 1.00 95.31 102 ASN A C 1
ATOM 842 O O . ASN A 1 102 ? -15.407 -18.140 9.631 1.00 95.31 102 ASN A O 1
ATOM 846 N N . TRP A 1 103 ? -16.347 -16.862 8.052 1.00 95.69 103 TRP A N 1
ATOM 847 C CA . TRP A 1 103 ? -17.390 -16.315 8.923 1.00 95.69 103 TRP A CA 1
ATOM 848 C C . TRP A 1 103 ? -18.323 -17.390 9.470 1.00 95.69 103 TRP A C 1
ATOM 850 O O . TRP A 1 103 ? -18.662 -17.358 10.650 1.00 95.69 103 TRP A O 1
ATOM 860 N N . HIS A 1 104 ? -18.721 -18.366 8.648 1.00 97.19 104 HIS A N 1
ATOM 861 C CA . HIS A 1 104 ? -19.515 -19.495 9.132 1.00 97.19 104 HIS A CA 1
ATOM 862 C C . HIS A 1 104 ? -18.760 -20.306 10.190 1.00 97.19 104 HIS A C 1
ATOM 864 O O . HIS A 1 104 ? -19.346 -20.665 11.208 1.00 97.19 104 HIS A O 1
ATOM 870 N N . LYS A 1 105 ? -17.463 -20.555 9.983 1.00 95.81 105 LYS A N 1
ATOM 871 C CA . LYS A 1 105 ? -16.619 -21.254 10.959 1.00 95.81 105 LYS A CA 1
ATOM 872 C C . LYS A 1 105 ? -16.487 -20.469 12.267 1.00 95.81 105 LYS A C 1
ATOM 874 O O . LYS A 1 105 ? -16.745 -21.025 13.329 1.00 95.81 105 LYS A O 1
ATOM 879 N N . GLU A 1 106 ? -16.138 -19.186 12.182 1.00 94.00 106 GLU A N 1
ATOM 880 C CA . GLU A 1 106 ? -16.004 -18.294 13.343 1.00 94.00 106 GLU A CA 1
ATOM 881 C C . GLU A 1 106 ? -17.315 -18.194 14.132 1.00 94.00 106 GLU A C 1
ATOM 883 O O . GLU A 1 106 ? -17.303 -18.217 15.360 1.00 94.00 106 GLU A O 1
ATOM 888 N N . LEU A 1 107 ? -18.461 -18.147 13.446 1.00 94.94 107 LEU A N 1
ATOM 889 C CA . LEU A 1 107 ? -19.770 -18.126 14.094 1.00 94.94 107 LEU A CA 1
ATOM 890 C C . LEU A 1 107 ? -20.023 -19.387 14.931 1.00 94.94 107 LEU A C 1
ATOM 892 O O . LEU A 1 107 ? -20.503 -19.275 16.059 1.00 94.94 107 LEU A O 1
ATOM 896 N N . GLU A 1 108 ? -19.720 -20.578 14.406 1.00 95.69 108 GLU A N 1
ATOM 897 C CA . GLU A 1 108 ? -19.877 -21.824 15.170 1.00 95.69 108 GLU A CA 1
ATOM 898 C C . GLU A 1 108 ? -18.911 -21.891 16.363 1.00 95.69 108 GLU A C 1
ATOM 900 O O . GLU A 1 108 ? -19.304 -22.326 1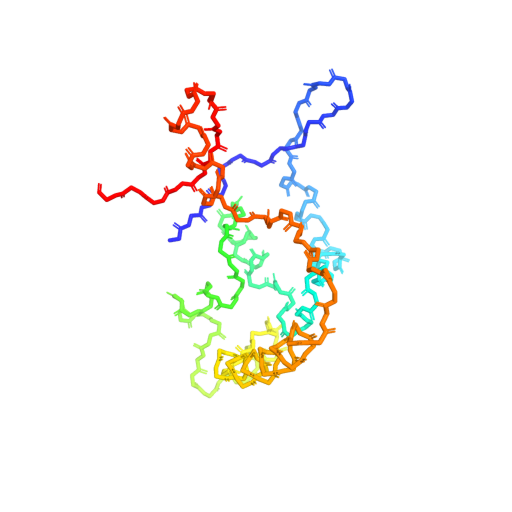7.448 1.00 95.69 108 GLU A O 1
ATOM 905 N N . GLU A 1 109 ? -17.681 -21.394 16.205 1.00 93.81 109 GLU A N 1
ATOM 906 C CA . GLU A 1 109 ? -16.712 -21.283 17.302 1.00 93.81 109 GLU A CA 1
ATOM 907 C C . GLU A 1 109 ? -17.230 -20.337 18.402 1.00 93.81 109 GLU A C 1
ATOM 909 O O . GLU A 1 109 ? -17.258 -20.707 19.579 1.00 93.81 109 GLU A O 1
ATOM 914 N N . TYR A 1 110 ? -17.748 -19.160 18.040 1.00 94.31 110 TYR A N 1
ATOM 915 C CA . TYR A 1 110 ? -18.248 -18.169 18.999 1.00 94.31 110 TYR A CA 1
ATOM 916 C C . TYR A 1 110 ? -19.508 -18.590 19.750 1.00 94.31 110 TYR A C 1
ATOM 918 O O . TYR A 1 110 ? -19.694 -18.167 20.888 1.00 94.31 110 TYR A O 1
ATOM 926 N N . LYS A 1 111 ? -20.354 -19.451 19.176 1.00 94.38 111 LYS A N 1
ATOM 927 C CA . LYS A 1 111 ? -21.528 -19.993 19.886 1.00 94.38 111 LYS A CA 1
ATOM 928 C C . LYS A 1 111 ? -21.160 -20.810 21.124 1.00 94.38 111 LYS A C 1
ATOM 930 O O . LYS A 1 111 ? -21.981 -20.930 22.029 1.00 94.38 111 LYS A O 1
ATOM 935 N N . THR A 1 112 ? -19.969 -21.406 21.143 1.00 95.06 112 THR A N 1
ATOM 936 C CA . THR A 1 112 ? -19.523 -22.305 22.222 1.00 95.06 112 THR A CA 1
ATOM 937 C C . THR A 1 112 ? -18.381 -21.730 23.055 1.00 95.06 112 THR A C 1
ATOM 939 O O . THR A 1 112 ? -18.007 -22.315 24.070 1.00 95.06 112 THR A O 1
ATOM 942 N N . ALA A 1 113 ? -17.843 -20.576 22.660 1.00 93.38 113 ALA A N 1
ATOM 943 C CA . ALA A 1 113 ? -16.755 -19.922 23.363 1.00 93.38 113 ALA A CA 1
ATOM 944 C C . ALA A 1 113 ? -17.241 -19.290 24.678 1.00 93.38 113 ALA A C 1
ATOM 946 O O . ALA A 1 113 ? -18.154 -18.470 24.691 1.00 93.38 113 ALA A O 1
ATOM 947 N N . GLU A 1 114 ? -16.576 -19.615 25.789 1.00 93.19 114 GLU A N 1
ATOM 948 C CA . GLU A 1 114 ? -16.797 -18.952 27.084 1.00 93.19 114 GLU A CA 1
ATOM 949 C C . GLU A 1 114 ? -16.390 -17.467 27.041 1.00 93.19 114 GLU A C 1
ATOM 951 O O . GLU A 1 114 ? -16.948 -16.625 27.745 1.00 93.19 114 GLU A O 1
ATOM 956 N N . ARG A 1 115 ? -15.419 -17.134 26.181 1.00 93.44 115 ARG A N 1
ATOM 957 C CA . ARG A 1 115 ? -14.882 -15.786 26.003 1.00 93.44 115 ARG A CA 1
ATOM 958 C C . ARG A 1 115 ? -14.432 -15.564 24.562 1.00 93.44 115 ARG A C 1
ATOM 960 O O . ARG A 1 115 ? -13.811 -16.434 23.960 1.00 93.44 115 ARG A O 1
ATOM 967 N N . ILE A 1 116 ? -14.693 -14.362 24.052 1.00 92.06 116 ILE A N 1
ATOM 968 C CA . ILE A 1 116 ? -14.224 -13.894 22.744 1.00 92.06 116 ILE A CA 1
ATOM 969 C C . ILE A 1 116 ? -13.148 -12.832 22.977 1.00 92.06 116 ILE A C 1
ATOM 971 O O . ILE A 1 116 ? -13.426 -11.774 23.543 1.00 92.06 116 ILE A O 1
ATOM 975 N N . ASP A 1 117 ? -11.919 -13.109 22.547 1.00 89.75 117 ASP A N 1
ATOM 976 C CA . ASP A 1 117 ? -10.819 -12.149 22.625 1.00 89.75 117 ASP A CA 1
ATOM 977 C C . ASP A 1 117 ? -10.728 -11.320 21.341 1.00 89.75 117 ASP A C 1
ATOM 979 O O . ASP A 1 117 ? -10.420 -11.829 20.263 1.00 89.75 117 ASP A O 1
ATOM 983 N N . ILE A 1 118 ? -10.953 -10.012 21.471 1.00 88.69 118 ILE A N 1
ATOM 984 C CA . ILE A 1 118 ? -10.895 -9.062 20.358 1.00 88.69 118 ILE A CA 1
ATOM 985 C C . ILE A 1 118 ? -9.601 -8.259 20.457 1.00 88.69 118 ILE A C 1
ATOM 987 O O . ILE A 1 118 ? -9.309 -7.636 21.478 1.00 88.69 118 ILE A O 1
ATOM 991 N N . LYS A 1 119 ? -8.823 -8.251 19.373 1.00 89.50 119 LYS A N 1
ATOM 992 C CA . LYS A 1 119 ? -7.628 -7.411 19.239 1.00 89.50 119 LYS A CA 1
ATOM 993 C C . LYS A 1 119 ? -7.973 -6.149 18.446 1.00 89.50 119 LYS A C 1
ATOM 995 O O . LYS A 1 119 ? -8.769 -6.240 17.511 1.00 89.50 119 LYS A O 1
ATOM 1000 N N . PRO A 1 120 ? -7.363 -4.993 18.759 1.00 87.81 120 PRO A N 1
ATOM 1001 C CA . PRO A 1 120 ? -7.498 -3.804 17.929 1.00 87.81 120 PRO A CA 1
ATOM 1002 C C . PRO A 1 120 ? -7.129 -4.108 16.474 1.00 87.81 120 PRO A C 1
ATOM 1004 O O . PRO A 1 120 ? -6.089 -4.720 16.204 1.00 87.81 120 PRO A O 1
ATOM 1007 N N . SER A 1 121 ? -7.985 -3.692 15.541 1.00 88.44 121 SER A N 1
ATOM 1008 C CA . SER A 1 121 ? -7.665 -3.759 14.118 1.00 88.44 121 SER A CA 1
ATOM 1009 C C . SER A 1 121 ? -6.658 -2.663 13.750 1.00 88.44 121 SER A C 1
ATOM 1011 O O . SER A 1 121 ? -6.325 -1.790 14.553 1.00 88.44 121 SER A O 1
ATOM 1013 N N . ARG A 1 122 ? -6.150 -2.714 12.516 1.00 86.25 122 ARG A N 1
ATOM 1014 C CA . ARG A 1 122 ? -5.332 -1.632 11.940 1.00 86.25 122 ARG A CA 1
ATOM 1015 C C . ARG A 1 122 ? -6.175 -0.582 11.208 1.00 86.25 122 ARG A C 1
ATOM 1017 O O . ARG A 1 122 ? -5.613 0.299 10.567 1.00 86.25 122 ARG A O 1
ATOM 1024 N N . GLU A 1 123 ? -7.499 -0.693 11.288 1.00 90.56 123 GLU A N 1
ATOM 1025 C CA . GLU A 1 123 ? -8.430 0.226 10.641 1.00 90.56 123 GLU A CA 1
ATOM 1026 C C . GLU A 1 123 ? -8.629 1.487 11.481 1.00 90.56 123 GLU A C 1
ATOM 1028 O O . GLU A 1 123 ? -8.683 1.442 12.710 1.00 90.56 123 GLU A O 1
ATOM 1033 N N . TYR A 1 124 ? -8.797 2.629 10.818 1.00 93.06 124 TYR A N 1
ATOM 1034 C CA . TYR A 1 124 ? -8.825 3.927 11.495 1.00 93.06 124 TYR A CA 1
ATOM 1035 C C . TYR A 1 124 ? -10.172 4.287 12.133 1.00 93.06 124 TYR A C 1
ATOM 1037 O O . TYR A 1 124 ? -10.250 5.290 12.836 1.00 93.06 124 TYR A O 1
ATOM 1045 N N . ALA A 1 125 ? -11.237 3.509 11.914 1.00 93.31 125 ALA A N 1
ATOM 1046 C CA . ALA A 1 125 ? -12.591 3.876 12.341 1.00 93.31 125 ALA A CA 1
ATOM 1047 C C . ALA A 1 125 ? -12.692 4.139 13.855 1.00 93.31 125 ALA A C 1
ATOM 1049 O O . ALA A 1 125 ? -13.159 5.199 14.268 1.00 93.31 125 ALA A O 1
ATOM 1050 N N . SER A 1 126 ? -12.195 3.223 14.690 1.00 93.31 126 SER A N 1
ATOM 1051 C CA . SER A 1 126 ? -12.187 3.407 16.148 1.00 93.31 126 SER A CA 1
ATOM 1052 C C . SE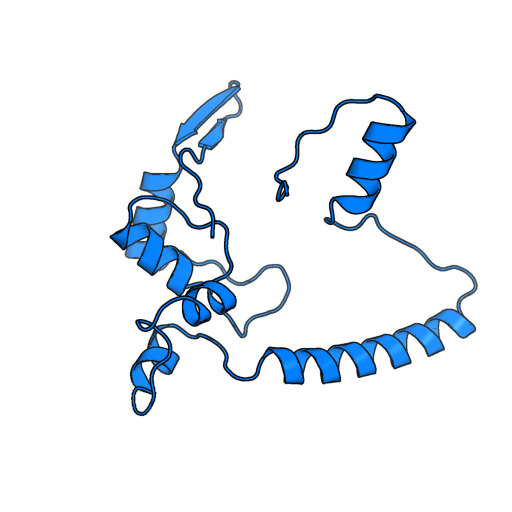R A 1 126 ? -11.276 4.554 16.586 1.00 93.31 126 SER A C 1
ATOM 1054 O O . SER A 1 126 ? -11.617 5.274 17.519 1.00 93.31 126 SER A O 1
ATOM 1056 N N . THR A 1 127 ? -10.151 4.770 15.897 1.00 93.50 127 THR A N 1
ATOM 1057 C CA . THR A 1 127 ? -9.243 5.900 16.155 1.00 93.50 127 THR A CA 1
ATOM 1058 C C . THR A 1 127 ? -9.919 7.239 15.868 1.00 93.50 127 THR A C 1
ATOM 1060 O O . THR A 1 127 ? -9.817 8.156 16.678 1.00 93.50 127 THR A O 1
ATOM 1063 N N . ILE A 1 128 ? -10.657 7.344 14.758 1.00 94.75 128 ILE A N 1
ATOM 1064 C CA . ILE A 1 128 ? -11.432 8.541 14.401 1.00 94.75 128 ILE A CA 1
ATOM 1065 C C . ILE A 1 128 ? -12.488 8.820 15.469 1.00 94.75 128 ILE A C 1
ATOM 1067 O O . ILE A 1 128 ? -12.588 9.946 15.950 1.00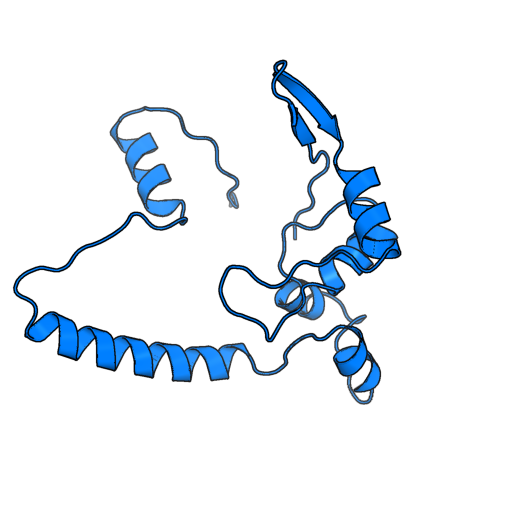 94.75 128 ILE A O 1
ATOM 1071 N N . MET A 1 129 ? -13.252 7.796 15.861 1.00 95.19 129 MET A N 1
ATOM 1072 C CA . MET A 1 129 ? -14.281 7.935 16.894 1.00 95.19 129 MET A CA 1
ATOM 1073 C C . MET A 1 129 ? -13.687 8.371 18.235 1.00 95.19 129 MET A C 1
ATOM 1075 O O . MET A 1 129 ? -14.223 9.276 18.869 1.00 95.19 129 MET A O 1
ATOM 1079 N N . ASN A 1 130 ? -12.563 7.776 18.644 1.00 95.19 130 ASN A N 1
ATOM 1080 C CA . ASN A 1 130 ? -11.882 8.145 19.882 1.00 95.19 130 ASN A CA 1
ATOM 1081 C C . ASN A 1 130 ? -11.428 9.609 19.858 1.00 95.19 130 ASN A C 1
ATOM 1083 O O . ASN A 1 130 ? -11.747 10.347 20.781 1.00 95.19 130 ASN A O 1
ATOM 1087 N N . ALA A 1 131 ? -10.768 10.046 18.780 1.00 95.94 131 ALA A N 1
ATOM 1088 C CA . ALA A 1 131 ? -10.301 11.424 18.640 1.00 95.94 131 ALA A CA 1
ATOM 1089 C C . ALA A 1 131 ? -11.449 12.447 18.692 1.00 95.94 131 ALA A C 1
ATOM 1091 O O . ALA A 1 131 ? -11.325 13.497 19.322 1.00 95.94 131 ALA A O 1
ATOM 1092 N N . LEU A 1 132 ? -12.591 12.129 18.068 1.00 96.19 132 LEU A N 1
ATOM 1093 C CA . LEU A 1 132 ? -13.793 12.966 18.127 1.00 96.19 132 LEU A CA 1
ATOM 1094 C C . LEU A 1 132 ? -14.396 13.026 19.534 1.00 96.19 132 LEU A C 1
ATOM 1096 O O . LEU A 1 132 ? -14.866 14.082 19.950 1.00 96.19 132 LEU A O 1
ATOM 1100 N N . TRP A 1 133 ? -14.406 11.902 20.250 1.00 97.81 133 TRP A N 1
ATOM 1101 C CA . TRP A 1 133 ? -15.036 11.793 21.563 1.00 97.81 133 TRP A CA 1
ATOM 1102 C C . TRP A 1 133 ? -14.201 12.420 22.684 1.00 97.81 133 TRP A C 1
ATOM 1104 O O . TRP A 1 133 ? -14.745 13.096 23.554 1.00 97.81 133 TRP A O 1
ATOM 1114 N N . THR A 1 134 ? -12.886 12.196 22.681 1.00 97.81 134 THR A N 1
ATOM 1115 C CA . THR A 1 134 ? -11.987 12.635 23.760 1.00 97.81 134 THR A CA 1
ATOM 1116 C C . THR A 1 134 ? -11.349 13.996 23.496 1.00 97.81 134 THR A C 1
ATOM 1118 O O . THR A 1 134 ? -10.834 14.619 24.422 1.00 97.81 134 THR A O 1
ATOM 1121 N N . GLY A 1 135 ? -11.348 14.454 22.241 1.00 96.88 135 GLY A N 1
ATOM 1122 C CA . GLY A 1 135 ? -10.575 15.617 21.806 1.00 96.88 135 GLY A CA 1
ATOM 1123 C C . GLY A 1 135 ? -9.070 15.348 21.682 1.00 96.88 135 GLY A C 1
ATOM 1124 O O . GLY A 1 135 ? -8.314 16.274 21.392 1.00 96.88 135 GLY A O 1
ATOM 1125 N N . GLU A 1 136 ? -8.615 14.107 21.887 1.00 96.94 136 GLU A N 1
ATOM 1126 C CA . GLU A 1 136 ? -7.217 13.726 21.688 1.00 96.94 136 GLU A CA 1
ATOM 1127 C C . GLU A 1 136 ? -6.883 13.709 20.184 1.00 96.94 136 GLU A C 1
ATOM 1129 O O . GLU A 1 136 ? -7.532 12.997 19.411 1.00 96.94 136 GLU A O 1
ATOM 1134 N N . PRO A 1 137 ? -5.881 14.478 19.726 1.00 95.19 137 PRO A N 1
ATOM 1135 C CA . PRO A 1 137 ? -5.588 14.584 18.304 1.00 95.19 137 PRO A CA 1
ATOM 1136 C C . PRO A 1 137 ? -5.039 13.270 17.730 1.00 95.19 137 PRO A C 1
ATOM 1138 O O . PRO A 1 137 ? -4.225 12.586 18.343 1.00 95.19 137 PRO A O 1
ATOM 1141 N N . SER A 1 138 ? -5.442 12.942 16.501 1.00 92.62 138 SER A N 1
ATOM 1142 C CA . SER A 1 138 ? -4.919 11.813 15.719 1.00 92.62 138 SER A CA 1
ATOM 1143 C C . SER A 1 138 ? -4.691 12.233 14.268 1.00 92.62 138 SER A C 1
ATOM 1145 O O . SER A 1 138 ? -5.503 12.960 13.695 1.00 92.62 138 SER A O 1
ATOM 1147 N N . VAL A 1 139 ? -3.595 11.769 13.659 1.00 92.56 139 VAL A N 1
ATOM 1148 C CA . VAL A 1 139 ? -3.251 12.064 12.259 1.00 92.56 139 VAL A CA 1
ATOM 1149 C C . VAL A 1 139 ? -3.559 10.849 11.392 1.00 92.56 139 VAL A C 1
ATOM 1151 O O . VAL A 1 139 ? -3.009 9.772 11.607 1.00 92.56 139 VAL A O 1
ATOM 1154 N N . ILE A 1 140 ? -4.429 11.035 10.400 1.00 91.75 140 ILE A N 1
ATOM 1155 C CA . ILE A 1 140 ? -4.817 10.010 9.427 1.00 91.75 140 ILE A CA 1
ATOM 1156 C C . ILE A 1 140 ? -4.913 10.611 8.023 1.00 91.75 140 ILE A C 1
ATOM 1158 O O . ILE A 1 140 ? -5.119 11.815 7.865 1.00 91.75 140 ILE A O 1
ATOM 1162 N N . LEU A 1 141 ? -4.825 9.763 7.000 1.00 87.69 141 LEU A N 1
ATOM 1163 C CA . LEU A 1 141 ? -5.162 10.127 5.625 1.00 87.69 141 LEU A CA 1
ATOM 1164 C C . LEU A 1 141 ? -6.605 9.698 5.347 1.00 87.69 141 LEU A C 1
ATOM 1166 O O . LEU A 1 141 ? -6.953 8.537 5.550 1.00 87.69 141 LEU A O 1
ATOM 1170 N N . ARG A 1 142 ? -7.447 10.629 4.891 1.00 87.56 142 ARG A N 1
ATOM 1171 C CA . ARG A 1 142 ? -8.857 10.369 4.566 1.00 87.56 142 ARG A CA 1
ATOM 1172 C C . ARG A 1 142 ? -9.236 10.988 3.228 1.00 87.56 142 ARG A C 1
ATOM 1174 O O . ARG A 1 142 ? -8.650 11.987 2.818 1.00 87.56 142 ARG A O 1
ATOM 1181 N N . GLN A 1 143 ? -10.264 10.438 2.595 1.00 83.69 143 GLN A N 1
ATOM 1182 C CA . GLN A 1 143 ? -10.959 11.120 1.510 1.00 83.69 143 GLN A CA 1
ATOM 1183 C C . GLN A 1 143 ? -11.889 12.184 2.110 1.00 83.69 143 GLN A C 1
ATOM 1185 O O . GLN A 1 143 ? -12.658 11.888 3.023 1.00 83.69 143 GLN A O 1
ATOM 1190 N N . CYS A 1 144 ? -11.802 13.420 1.623 1.00 82.00 144 CYS A N 1
ATOM 1191 C CA . CYS A 1 144 ? -12.753 14.485 1.943 1.00 82.00 144 CYS A CA 1
ATOM 1192 C C . CYS A 1 144 ? -13.691 14.664 0.743 1.00 82.00 144 CYS A C 1
ATOM 1194 O O . CYS A 1 144 ? -13.214 14.665 -0.393 1.00 82.00 144 CYS A O 1
ATOM 1196 N N . ALA A 1 145 ? -14.992 14.768 1.010 1.00 57.12 145 ALA A N 1
ATOM 1197 C CA . ALA A 1 145 ? -16.014 15.120 0.026 1.00 57.12 145 ALA A CA 1
ATOM 1198 C C . ALA A 1 145 ? -16.231 16.636 -0.002 1.00 57.12 145 ALA A C 1
ATOM 1200 O O . ALA A 1 145 ? -16.052 17.261 1.072 1.00 57.12 145 ALA A O 1
#

Foldseek 3Di:
DDWDPFDWDQDPVRDTDGCLVVLLVCVVVVVPPDQDPVPPNQARQQQQNVVCVVVVTGDPDGSQVVCVVDCPQDDPPPVVSCVVRSHDPPVVVVVVVVVVVVVVVVVVVVVPDPDDDDDDDPDCPVVVVCCVVVVDDDDDDDDDD

Radius of gyration: 19.7 Å; chains: 1; bounding box: 41×38×53 Å

Secondary structure (DSSP, 8-state):
--B-S--EEE-TTS-EEE-HHHHHHHHHTT--SPP-TTS-TT---HHHHHHHHHHSS-BSS-HHHHHHHSTTT--TT-HHHHHHHTPPSSHHHHHHHHHHHHHHHHHHHHHH-S----PPPS-SHHHHHHHHHH-----------

Sequence (145 aa):
MAFYLELERKTADGTYVNLYPELLAAYDAGQAPKPNIHGNERCQNIVRYEMFKKLGYFVTESSEHFAEYTPWFIKPGREDLIARYKVPLDEYPKRCVEQLANWHKELEEYKTAERIDIKPSREYASTIMNALWTGEPSVILRQCA

InterPro domains:
  IPR001088 Glycoside hydrolase, family 4 [PTHR32092] (1-140)
  IPR015955 Lactate dehydrogenase/glycoside hydrolase, family 4, C-terminal [G3DSA:3.90.110.10] (1-142)
  IPR015955 Lactate dehydrogenase/glycoside hydrolase, family 4, C-terminal [SSF56327] (17-141)
  IPR022616 Glycosyl hydrolase, family 4, C-terminal [PF11975] (2-140)